Protein AF-B9M2F9-F1 (afdb_monomer)

Organism: Geotalea daltonii 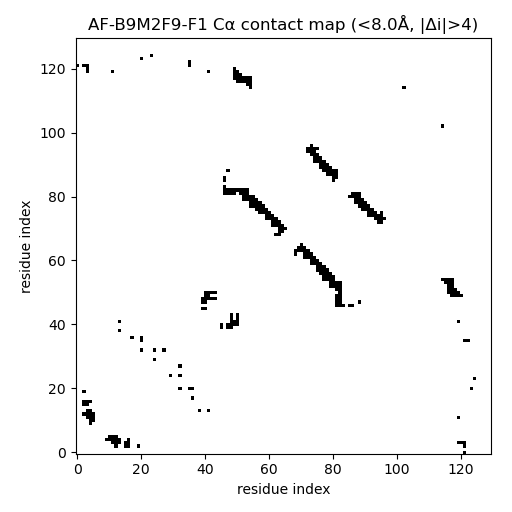(strain DSM 22248 / JCM 15807 / FRC-32) (NCBI:txid316067)

Radius of gyration: 16.83 Å; Cα contacts (8 Å, |Δi|>4): 177; chains: 1; bounding box: 45×36×42 Å

Foldseek 3Di:
DPQQADPVDRDGDLPSQLVQLVVCVVVDDVVVSVVSNDCLCCDPPRQNHQAQWAWPDKDWDWFADDPVSPDIWIKIWTWTQTNVSPDIDIDIDTRDPDDDDDDDPDDDPCPPPDPGGDHDDHDDDDPPPD

Mean predicted aligned error: 5.63 Å

Structure (mmCIF, N/CA/C/O backbone):
data_AF-B9M2F9-F1
#
_entry.id   AF-B9M2F9-F1
#
loop_
_atom_site.group_PDB
_atom_site.id
_atom_site.type_symbol
_atom_site.label_atom_id
_atom_site.label_alt_id
_atom_site.label_comp_id
_atom_site.label_asym_id
_atom_site.label_entity_id
_atom_site.label_seq_id
_atom_site.pdbx_PDB_ins_code
_atom_site.Cartn_x
_atom_site.Cartn_y
_atom_site.Cartn_z
_atom_site.occupancy
_atom_site.B_iso_or_equiv
_atom_site.auth_seq_id
_atom_site.auth_comp_id
_atom_site.auth_asym_id
_atom_site.auth_atom_id
_atom_site.pdbx_PDB_model_num
ATOM 1 N N . MET A 1 1 ? 9.356 -5.071 5.013 1.00 83.19 1 MET A N 1
ATOM 2 C CA . MET A 1 1 ? 8.629 -5.863 4.009 1.00 83.19 1 MET A CA 1
ATOM 3 C C . MET A 1 1 ? 9.069 -7.299 4.188 1.00 83.19 1 MET A C 1
ATOM 5 O O . MET A 1 1 ? 10.257 -7.500 4.410 1.00 83.19 1 MET A O 1
ATOM 9 N N . GLU A 1 2 ? 8.139 -8.247 4.194 1.00 89.38 2 GLU A N 1
ATOM 10 C CA . GLU A 1 2 ? 8.420 -9.649 4.562 1.00 89.38 2 GLU A CA 1
ATOM 11 C C . GLU A 1 2 ? 8.122 -10.647 3.436 1.00 89.38 2 GLU A C 1
ATOM 13 O O . GLU A 1 2 ? 8.779 -11.678 3.350 1.00 89.38 2 GLU A O 1
ATOM 18 N N . HIS A 1 3 ? 7.151 -10.345 2.576 1.00 93.44 3 HIS A N 1
ATOM 19 C CA . HIS A 1 3 ? 6.618 -11.254 1.562 1.00 93.44 3 HIS A CA 1
ATOM 20 C C . HIS A 1 3 ? 6.694 -10.691 0.136 1.00 93.44 3 HIS A C 1
ATOM 22 O O . HIS A 1 3 ? 6.697 -11.474 -0.807 1.00 93.44 3 HIS A O 1
ATOM 28 N N . ILE A 1 4 ? 6.740 -9.363 -0.039 1.00 92.94 4 ILE A N 1
ATOM 29 C CA . ILE A 1 4 ? 6.823 -8.718 -1.367 1.00 92.94 4 ILE A CA 1
ATOM 30 C C . ILE A 1 4 ? 8.249 -8.547 -1.897 1.00 92.94 4 ILE A C 1
ATOM 32 O O . ILE A 1 4 ? 8.426 -8.257 -3.076 1.00 92.94 4 ILE A O 1
ATOM 36 N N . LEU A 1 5 ? 9.266 -8.698 -1.050 1.00 91.94 5 LEU A N 1
ATOM 37 C CA . LEU A 1 5 ? 10.670 -8.616 -1.456 1.00 91.94 5 LEU A CA 1
ATOM 38 C C . LEU A 1 5 ? 11.301 -10.001 -1.411 1.00 91.94 5 LEU A C 1
ATOM 40 O O . LEU A 1 5 ? 10.958 -10.813 -0.549 1.00 91.94 5 LEU A O 1
ATOM 44 N N . LYS A 1 6 ? 12.263 -10.255 -2.298 1.00 87.56 6 LYS A N 1
ATOM 45 C CA . LYS A 1 6 ? 13.088 -11.459 -2.194 1.00 87.56 6 LYS A CA 1
ATOM 46 C C . LYS A 1 6 ? 13.950 -11.405 -0.935 1.00 87.56 6 LYS A C 1
ATOM 48 O O . LYS A 1 6 ? 14.408 -10.355 -0.504 1.00 87.56 6 LYS A O 1
ATOM 53 N N . SER A 1 7 ? 14.226 -12.564 -0.347 1.00 79.31 7 SER A N 1
ATOM 54 C CA . SER A 1 7 ? 15.063 -12.649 0.856 1.00 79.31 7 SER A CA 1
ATOM 55 C C . SER A 1 7 ? 16.544 -12.340 0.599 1.00 79.31 7 SER A C 1
ATOM 57 O O . SER A 1 7 ? 17.281 -12.052 1.537 1.00 79.31 7 SER A O 1
ATOM 59 N N . ASP A 1 8 ? 16.994 -12.463 -0.651 1.00 81.94 8 ASP A N 1
ATOM 60 C CA . ASP A 1 8 ? 18.394 -12.347 -1.075 1.00 81.94 8 ASP A CA 1
ATOM 61 C C . ASP A 1 8 ? 18.697 -11.068 -1.874 1.00 81.94 8 ASP A C 1
ATOM 63 O O . ASP A 1 8 ? 19.847 -10.812 -2.232 1.00 81.94 8 ASP A O 1
ATOM 67 N N . SER A 1 9 ? 17.673 -10.266 -2.166 1.00 79.75 9 SER A N 1
ATOM 68 C CA . SER A 1 9 ? 17.779 -9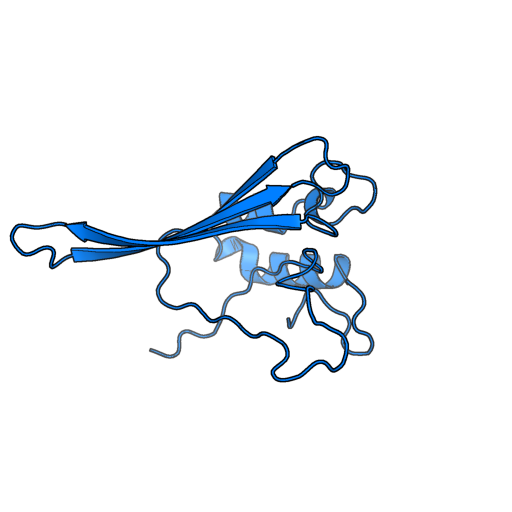.025 -2.925 1.00 79.75 9 SER A CA 1
ATOM 69 C C . SER A 1 9 ? 16.607 -8.112 -2.594 1.00 79.75 9 SER A C 1
ATOM 71 O O . SER A 1 9 ? 15.500 -8.585 -2.380 1.00 79.75 9 SER A O 1
ATOM 73 N N . ASP A 1 10 ? 16.799 -6.799 -2.679 1.00 79.12 10 ASP A N 1
ATOM 74 C CA . ASP A 1 10 ? 15.693 -5.847 -2.505 1.00 79.12 10 ASP A CA 1
ATOM 75 C C . ASP A 1 10 ? 14.683 -5.873 -3.669 1.00 79.12 10 ASP A C 1
ATOM 77 O O . ASP A 1 10 ? 13.799 -5.034 -3.723 1.00 79.12 10 ASP A O 1
ATOM 81 N N . SER A 1 11 ? 14.777 -6.827 -4.605 1.00 86.31 11 SER A N 1
ATOM 82 C CA . SER A 1 11 ? 13.874 -6.911 -5.755 1.00 86.31 11 SER A CA 1
ATOM 83 C C . SER A 1 11 ? 12.471 -7.389 -5.372 1.00 86.31 11 SER A C 1
ATOM 85 O O . SER A 1 11 ? 12.296 -8.236 -4.494 1.00 86.31 11 SER A O 1
ATOM 87 N N . ILE A 1 12 ? 11.465 -6.860 -6.072 1.00 89.88 12 ILE A N 1
ATOM 88 C CA . ILE A 1 12 ? 10.058 -7.220 -5.875 1.00 89.88 12 ILE A CA 1
ATOM 89 C C . ILE A 1 12 ? 9.802 -8.653 -6.358 1.00 89.88 12 ILE A C 1
ATOM 91 O O . ILE A 1 12 ? 10.122 -9.009 -7.494 1.00 89.88 12 ILE A O 1
ATOM 95 N N . ASP A 1 13 ? 9.172 -9.456 -5.502 1.00 92.94 13 ASP A N 1
ATOM 96 C CA . ASP A 1 13 ? 8.681 -10.802 -5.785 1.00 92.94 13 ASP A CA 1
ATOM 97 C C . ASP A 1 13 ? 7.161 -10.863 -5.636 1.00 92.94 13 ASP A C 1
ATOM 99 O O . ASP A 1 13 ? 6.602 -11.254 -4.608 1.00 92.94 13 ASP A O 1
ATOM 103 N N . PHE A 1 14 ? 6.468 -10.466 -6.702 1.00 92.44 14 PHE A N 1
ATOM 104 C CA . PHE A 1 14 ? 5.012 -10.526 -6.720 1.00 92.44 14 PHE A CA 1
ATOM 105 C C . PHE A 1 14 ? 4.483 -11.968 -6.651 1.00 92.44 14 PHE A C 1
ATOM 107 O O . PHE A 1 14 ? 3.389 -12.189 -6.137 1.00 92.44 14 PHE A O 1
ATOM 114 N N . HIS A 1 15 ? 5.248 -12.959 -7.122 1.00 93.31 15 HIS A N 1
ATOM 115 C CA . HIS A 1 15 ? 4.816 -14.353 -7.078 1.00 93.31 15 HIS A CA 1
ATOM 116 C C . HIS A 1 15 ? 4.791 -14.876 -5.639 1.00 93.31 15 HIS A C 1
ATOM 118 O O . HIS A 1 15 ? 3.744 -15.344 -5.188 1.00 93.31 15 HIS A O 1
ATOM 124 N N . GLY A 1 16 ? 5.889 -14.706 -4.895 1.00 94.44 16 GLY A N 1
ATOM 125 C CA . GLY A 1 16 ? 5.953 -15.062 -3.475 1.00 94.44 16 GLY A CA 1
ATOM 126 C C . GLY A 1 16 ? 4.912 -14.312 -2.636 1.00 94.44 16 GLY A C 1
ATOM 127 O O . GLY A 1 16 ? 4.233 -14.900 -1.790 1.00 94.44 16 GLY A O 1
ATOM 128 N N . TYR A 1 17 ? 4.686 -13.029 -2.933 1.00 96.12 17 TYR A N 1
ATOM 129 C CA . TYR A 1 17 ? 3.619 -12.265 -2.292 1.00 96.12 17 TYR A CA 1
ATOM 130 C C . TYR A 1 17 ? 2.224 -12.824 -2.590 1.00 96.12 17 TYR A C 1
ATOM 132 O O . TYR A 1 17 ? 1.392 -12.929 -1.689 1.00 96.12 17 TYR A O 1
ATOM 140 N N . GLN A 1 18 ? 1.953 -13.226 -3.832 1.00 96.19 18 GLN A N 1
ATOM 141 C CA . GLN A 1 18 ? 0.675 -13.823 -4.210 1.00 96.19 18 GLN A CA 1
ATOM 142 C C . GLN A 1 18 ? 0.437 -15.163 -3.497 1.00 96.19 18 GLN A C 1
ATOM 144 O O . GLN A 1 18 ? -0.680 -15.417 -3.036 1.00 96.19 18 GLN A O 1
ATOM 149 N N . GLU A 1 19 ? 1.470 -15.998 -3.361 1.00 96.56 19 GLU A N 1
ATOM 150 C CA . GLU A 1 19 ? 1.406 -17.229 -2.566 1.00 96.56 19 GLU A CA 1
ATOM 151 C C . GLU A 1 19 ? 1.066 -16.926 -1.104 1.00 96.56 19 GLU A C 1
ATOM 153 O O . GLU A 1 19 ? 0.148 -17.527 -0.543 1.00 96.56 19 GLU A O 1
ATOM 158 N N . TYR A 1 20 ? 1.722 -15.928 -0.508 1.00 96.75 20 TYR A N 1
ATOM 159 C CA . TYR A 1 20 ? 1.398 -15.463 0.838 1.00 96.75 20 TYR A CA 1
ATOM 160 C C . TYR A 1 20 ? -0.058 -14.988 0.957 1.00 96.75 20 TYR A C 1
ATOM 162 O O . TYR A 1 20 ? -0.770 -15.412 1.873 1.00 96.75 20 TYR A O 1
ATOM 170 N N . LEU A 1 21 ? -0.540 -14.165 0.021 1.00 97.56 21 LEU A N 1
ATOM 171 C CA . LEU A 1 21 ? -1.918 -13.670 0.028 1.00 97.56 21 LEU A CA 1
ATOM 172 C C . LEU A 1 21 ? -2.943 -14.811 0.016 1.00 97.56 21 LEU A C 1
ATOM 174 O O . LEU A 1 21 ? -3.981 -14.698 0.670 1.00 97.56 21 LEU A O 1
ATOM 178 N N . LEU A 1 22 ? -2.664 -15.924 -0.673 1.00 97.38 22 LEU A N 1
ATOM 179 C CA . LEU A 1 22 ? -3.528 -17.109 -0.648 1.00 97.38 22 LEU A CA 1
ATOM 180 C C . LEU A 1 22 ? -3.633 -17.723 0.755 1.00 97.38 22 LEU A C 1
ATOM 182 O O . LEU A 1 22 ? -4.720 -18.151 1.138 1.00 97.38 22 LEU A O 1
ATOM 186 N N . THR A 1 23 ? -2.559 -17.701 1.549 1.00 97.00 23 THR A N 1
ATOM 187 C CA . THR A 1 23 ? -2.567 -18.222 2.932 1.00 97.00 23 THR A CA 1
ATOM 188 C C . THR A 1 23 ? -3.408 -17.384 3.900 1.00 97.00 23 THR A C 1
ATOM 190 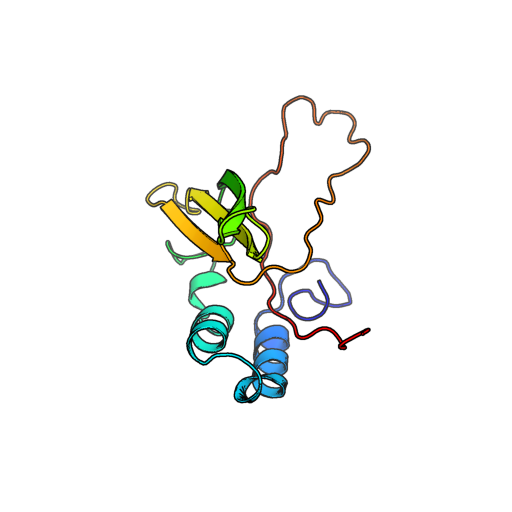O O . THR A 1 23 ? -3.830 -17.871 4.953 1.00 97.00 23 THR A O 1
ATOM 193 N N . ILE A 1 24 ? -3.657 -16.112 3.569 1.00 96.88 24 ILE A N 1
ATOM 194 C CA . ILE A 1 24 ? -4.402 -15.176 4.422 1.00 96.88 24 ILE A CA 1
ATOM 195 C C . ILE A 1 24 ? -5.746 -14.740 3.832 1.00 96.88 24 ILE A C 1
ATOM 197 O O . ILE A 1 24 ? -6.470 -13.988 4.483 1.00 96.88 24 ILE A O 1
ATOM 201 N N . LYS A 1 25 ? -6.102 -15.225 2.637 1.00 96.94 25 LYS A N 1
ATOM 202 C CA . LYS A 1 25 ? -7.271 -14.800 1.855 1.00 96.94 25 LYS A CA 1
ATOM 203 C C . LYS A 1 25 ? -8.560 -14.742 2.670 1.00 96.94 25 LYS A C 1
ATOM 205 O O . LYS A 1 25 ? -9.224 -13.711 2.675 1.00 96.94 25 LYS A O 1
ATOM 210 N N . ASP A 1 26 ? -8.880 -15.813 3.393 1.00 97.06 26 ASP A N 1
ATOM 211 C CA . ASP A 1 26 ? -10.149 -15.936 4.127 1.00 97.06 26 ASP A CA 1
ATOM 212 C C . ASP A 1 26 ? -10.212 -15.061 5.390 1.00 97.06 26 ASP A C 1
ATOM 214 O O . ASP A 1 26 ? -11.270 -14.906 5.997 1.00 97.06 26 ASP A O 1
ATOM 218 N N . ARG A 1 27 ? -9.079 -14.475 5.795 1.00 96.25 27 ARG A N 1
ATOM 219 C CA . ARG A 1 27 ? -8.976 -13.553 6.934 1.00 96.25 27 ARG A CA 1
ATOM 220 C C . ARG A 1 27 ? -8.973 -12.086 6.509 1.00 96.25 27 ARG A C 1
ATOM 222 O O . ARG A 1 27 ? -9.103 -11.212 7.363 1.00 96.25 27 ARG A O 1
ATOM 229 N N . LEU A 1 28 ? -8.819 -11.803 5.216 1.00 95.56 28 LEU A N 1
ATOM 230 C CA . LEU A 1 28 ? -8.859 -10.447 4.687 1.00 95.56 28 LEU A CA 1
ATOM 231 C C . LEU A 1 28 ? -10.287 -10.061 4.282 1.00 95.56 28 LEU A C 1
ATOM 233 O O . LEU A 1 28 ? -11.022 -10.882 3.728 1.00 95.56 28 LEU A O 1
ATOM 237 N N . PRO A 1 29 ? -10.685 -8.787 4.454 1.00 95.69 29 PRO A N 1
ATOM 238 C CA . PRO A 1 29 ? -11.863 -8.276 3.772 1.00 95.69 29 PRO A CA 1
ATOM 239 C C . PRO A 1 29 ? -11.732 -8.486 2.257 1.00 95.69 29 PRO A C 1
ATOM 241 O O . PRO A 1 29 ? -10.677 -8.222 1.678 1.00 95.69 29 PRO A O 1
ATOM 244 N N . ALA A 1 30 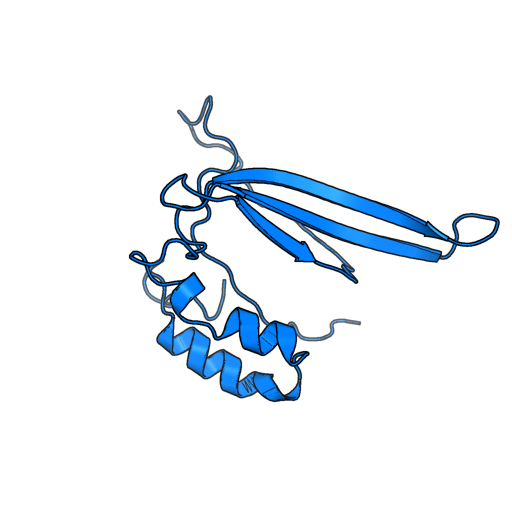? -12.813 -8.907 1.595 1.00 96.44 30 ALA A N 1
ATOM 245 C CA . ALA A 1 30 ? -12.777 -9.284 0.177 1.00 96.44 30 ALA A CA 1
ATOM 246 C C . ALA A 1 30 ? -12.195 -8.188 -0.737 1.00 96.44 30 ALA A C 1
ATOM 248 O O . ALA A 1 30 ? -11.426 -8.483 -1.648 1.00 96.44 30 ALA A O 1
ATOM 249 N N . HIS A 1 31 ? -12.514 -6.918 -0.465 1.00 95.88 31 HIS A N 1
ATOM 250 C CA . HIS A 1 31 ? -11.983 -5.784 -1.227 1.00 95.88 31 HIS A CA 1
ATOM 251 C C . HIS A 1 31 ? -10.480 -5.555 -0.994 1.00 95.88 31 HIS A C 1
ATOM 253 O O . HIS A 1 31 ? -9.784 -5.144 -1.917 1.00 95.88 31 HIS A O 1
ATOM 259 N N . VAL A 1 32 ? -9.966 -5.857 0.205 1.00 96.56 32 VAL A N 1
ATOM 260 C CA . VAL A 1 32 ? -8.534 -5.763 0.532 1.00 96.56 32 VAL A CA 1
ATOM 261 C C . VAL A 1 32 ? -7.763 -6.857 -0.194 1.00 96.56 32 VAL A C 1
ATOM 263 O O . VAL A 1 32 ? -6.743 -6.564 -0.807 1.00 96.56 32 VAL A O 1
ATOM 266 N N . TYR A 1 33 ? -8.267 -8.097 -0.196 1.00 97.50 33 TYR A N 1
ATOM 267 C CA . TYR A 1 33 ? -7.655 -9.182 -0.970 1.00 97.50 33 TYR A CA 1
ATOM 268 C C . TYR A 1 33 ? -7.683 -8.885 -2.474 1.00 97.50 33 TYR A C 1
ATOM 270 O O . TYR A 1 33 ? -6.662 -9.033 -3.141 1.00 97.50 33 TYR A O 1
ATOM 278 N N . ALA A 1 34 ? -8.820 -8.424 -3.009 1.00 97.31 34 ALA A N 1
ATOM 279 C CA . ALA A 1 34 ? -8.942 -8.059 -4.420 1.00 97.31 34 ALA A CA 1
ATOM 280 C C . ALA A 1 34 ? -7.954 -6.953 -4.815 1.00 97.31 34 ALA A C 1
ATOM 282 O O . ALA A 1 34 ? -7.365 -7.023 -5.884 1.00 97.31 34 ALA A O 1
ATOM 283 N N . PHE A 1 35 ? -7.738 -5.964 -3.943 1.00 96.62 35 PHE A N 1
ATOM 284 C CA . PHE A 1 35 ? -6.715 -4.946 -4.154 1.00 96.62 35 PHE A CA 1
ATOM 285 C C . PHE A 1 35 ? -5.299 -5.535 -4.084 1.00 96.62 35 PHE A C 1
ATOM 287 O O . PHE A 1 35 ? -4.520 -5.361 -5.010 1.00 96.62 35 PHE A O 1
ATOM 294 N N . ALA A 1 36 ? -4.969 -6.265 -3.017 1.00 96.69 36 ALA A N 1
ATOM 295 C CA . ALA A 1 36 ? -3.628 -6.799 -2.784 1.00 96.69 36 ALA A CA 1
ATOM 296 C C . ALA A 1 36 ? -3.161 -7.777 -3.875 1.00 96.69 36 ALA A C 1
ATOM 298 O O . ALA A 1 36 ? -1.973 -7.834 -4.174 1.00 96.69 36 ALA A O 1
ATOM 299 N N . SER A 1 37 ? -4.091 -8.554 -4.438 1.00 96.25 37 SER A N 1
ATOM 300 C CA . SER A 1 37 ? -3.814 -9.623 -5.408 1.00 96.25 37 SER A CA 1
ATOM 301 C C . SER A 1 37 ? -3.884 -9.183 -6.875 1.00 96.25 37 SER A C 1
ATOM 303 O O . SER A 1 37 ? -3.633 -9.998 -7.763 1.00 96.25 37 SER A O 1
ATOM 305 N N . ASP A 1 38 ? -4.219 -7.922 -7.157 1.00 96.69 38 ASP A N 1
ATOM 306 C CA . ASP A 1 38 ? -4.320 -7.426 -8.528 1.00 96.69 38 ASP A CA 1
ATOM 307 C C . ASP A 1 38 ? -2.932 -7.092 -9.096 1.00 96.69 38 ASP A C 1
ATOM 309 O O . ASP A 1 38 ? -2.312 -6.083 -8.748 1.00 96.69 38 ASP A O 1
ATOM 313 N N . ALA A 1 39 ? -2.454 -7.941 -10.009 1.00 94.56 39 ALA A N 1
ATOM 314 C CA . ALA A 1 39 ? -1.129 -7.831 -10.619 1.00 94.56 39 ALA A CA 1
ATOM 315 C C . ALA A 1 39 ? -0.877 -6.477 -11.299 1.00 94.56 39 ALA A C 1
ATOM 317 O O . ALA A 1 39 ? 0.265 -6.023 -11.364 1.00 94.56 39 ALA A O 1
ATOM 318 N N . LYS A 1 40 ? -1.925 -5.783 -11.762 1.00 95.44 40 LYS A N 1
ATOM 319 C CA . LYS A 1 40 ? -1.769 -4.484 -12.432 1.00 95.44 40 LYS A CA 1
ATOM 320 C C . LYS A 1 40 ? -1.203 -3.395 -11.513 1.00 95.44 40 LYS A C 1
ATOM 322 O O . LYS A 1 40 ? -0.722 -2.388 -12.024 1.00 95.44 40 LYS A O 1
ATOM 327 N N . TYR A 1 41 ? -1.298 -3.558 -10.190 1.00 94.69 41 TYR A N 1
ATOM 328 C CA . TYR A 1 41 ? -0.733 -2.618 -9.218 1.00 94.69 41 TYR A CA 1
ATOM 329 C C . TYR A 1 41 ? 0.777 -2.806 -9.008 1.00 94.69 41 TYR A C 1
ATOM 331 O O . TYR A 1 41 ? 1.401 -1.964 -8.367 1.00 94.69 41 TYR A O 1
ATOM 339 N N . PHE A 1 42 ? 1.358 -3.868 -9.577 1.00 91.88 42 PHE A N 1
ATOM 340 C CA . PHE A 1 42 ? 2.782 -4.211 -9.494 1.00 91.88 42 PHE A CA 1
ATOM 341 C C . PHE A 1 42 ? 3.458 -4.298 -10.877 1.00 91.88 42 PHE A C 1
ATOM 343 O O . PHE A 1 42 ? 4.677 -4.413 -10.966 1.00 91.88 42 PHE A O 1
ATOM 350 N N . ASP A 1 43 ? 2.683 -4.248 -11.963 1.00 92.69 43 ASP A N 1
ATOM 351 C CA . ASP A 1 43 ? 3.173 -4.294 -13.342 1.00 92.69 43 ASP A CA 1
ATOM 352 C C . ASP A 1 43 ? 3.772 -2.945 -13.778 1.00 92.69 43 ASP A C 1
ATOM 354 O O . ASP A 1 43 ? 3.072 -1.940 -13.849 1.00 92.69 43 ASP A O 1
ATOM 358 N N . LEU A 1 44 ? 5.056 -2.920 -14.145 1.00 91.56 44 LEU A N 1
ATOM 359 C CA . LEU A 1 44 ? 5.765 -1.710 -14.587 1.00 91.56 44 LEU A CA 1
ATOM 360 C C . LEU A 1 44 ? 5.211 -1.093 -15.885 1.00 91.56 44 LEU A C 1
ATOM 362 O O . LEU A 1 44 ? 5.537 0.046 -16.208 1.00 91.56 44 LEU A O 1
ATOM 366 N N . GLN A 1 45 ? 4.403 -1.827 -16.652 1.00 94.50 45 GLN A N 1
ATOM 367 C CA . GLN A 1 45 ? 3.762 -1.324 -17.875 1.00 94.50 45 GLN A CA 1
ATOM 368 C C . GLN A 1 45 ? 2.320 -0.853 -17.646 1.00 94.50 45 GLN A C 1
ATOM 370 O O . GLN A 1 45 ? 1.680 -0.327 -18.558 1.00 94.50 45 GLN A O 1
ATOM 375 N N . SER A 1 46 ? 1.793 -1.026 -16.434 1.00 95.12 46 SER A N 1
ATOM 376 C CA . SER A 1 46 ? 0.430 -0.647 -16.084 1.00 95.12 46 SER A CA 1
ATOM 377 C C . SER A 1 46 ? 0.372 0.814 -15.627 1.00 95.12 46 SER A C 1
ATOM 379 O O . SER A 1 46 ? 1.009 1.174 -14.636 1.00 95.12 46 SER A O 1
ATOM 381 N N . PRO A 1 47 ? -0.486 1.660 -16.230 1.00 94.44 47 PRO A N 1
ATOM 382 C CA . PRO A 1 47 ? -0.732 3.015 -15.732 1.00 94.44 47 PRO A CA 1
ATOM 383 C C . PRO A 1 47 ? -1.318 3.063 -14.319 1.00 94.44 47 PRO A C 1
ATOM 385 O O . PRO A 1 47 ? -1.319 4.105 -13.674 1.00 94.44 47 PRO A O 1
ATOM 388 N N . THR A 1 48 ? -1.865 1.940 -13.850 1.00 95.25 48 THR A N 1
ATOM 389 C CA . THR A 1 48 ? -2.411 1.801 -12.497 1.00 95.25 48 THR A CA 1
ATOM 390 C C . THR A 1 48 ? -1.405 1.256 -11.491 1.00 95.25 48 THR A C 1
ATOM 392 O O . THR A 1 48 ? -1.774 1.104 -10.332 1.00 95.25 48 THR A O 1
ATOM 395 N N . SER A 1 49 ? -0.167 0.970 -11.905 1.00 95.81 49 SER A N 1
ATOM 396 C CA . SER A 1 49 ? 0.875 0.489 -11.001 1.00 95.81 49 SER A CA 1
ATOM 397 C C . SER A 1 49 ? 1.147 1.471 -9.868 1.00 95.81 49 SER A C 1
ATOM 399 O O . SER A 1 49 ? 1.038 2.687 -10.035 1.00 95.81 49 SER A O 1
ATOM 401 N N . LEU A 1 50 ? 1.471 0.920 -8.702 1.00 95.81 50 LEU A N 1
ATOM 402 C CA . LEU A 1 50 ? 1.914 1.683 -7.543 1.00 95.81 50 LEU A CA 1
ATOM 403 C C . LEU A 1 50 ? 3.426 1.919 -7.567 1.00 95.81 50 LEU A C 1
ATOM 405 O O . LEU A 1 50 ? 3.882 2.889 -6.970 1.00 95.81 50 LEU A O 1
ATOM 409 N N . HIS A 1 51 ? 4.183 1.057 -8.251 1.00 93.31 51 HIS A N 1
ATOM 410 C CA . HIS A 1 51 ? 5.619 1.239 -8.441 1.00 93.31 51 HIS A CA 1
ATOM 411 C C . HIS A 1 51 ? 5.889 2.555 -9.179 1.00 93.31 51 HIS A C 1
ATOM 413 O O . HIS A 1 51 ? 5.147 2.902 -10.097 1.00 93.31 51 HIS A O 1
ATOM 419 N N . ASP A 1 52 ? 6.929 3.280 -8.771 1.00 92.94 52 ASP A N 1
ATOM 420 C CA . ASP A 1 52 ? 7.323 4.604 -9.279 1.00 92.94 52 ASP A CA 1
ATOM 421 C C . ASP A 1 52 ? 6.257 5.708 -9.125 1.00 92.94 52 ASP A C 1
ATOM 423 O O . ASP A 1 52 ? 6.424 6.814 -9.641 1.00 92.94 52 ASP A O 1
ATOM 427 N N . ALA A 1 53 ? 5.155 5.467 -8.405 1.00 95.69 53 ALA A N 1
ATOM 428 C CA . ALA A 1 53 ? 4.157 6.503 -8.158 1.00 95.69 53 ALA A CA 1
ATOM 429 C C . ALA A 1 53 ? 4.690 7.539 -7.154 1.00 95.69 53 ALA A C 1
ATOM 431 O O . ALA A 1 53 ? 5.249 7.192 -6.113 1.00 95.69 53 ALA A O 1
ATOM 432 N N . TRP A 1 54 ? 4.506 8.829 -7.429 1.00 94.31 54 TRP A N 1
ATOM 433 C CA . TRP A 1 54 ? 5.061 9.901 -6.599 1.00 94.31 54 TRP A CA 1
ATOM 434 C C . TRP A 1 54 ? 4.078 10.337 -5.527 1.00 94.31 54 TRP A C 1
ATOM 436 O O . TRP A 1 54 ? 2.948 10.712 -5.834 1.00 94.31 54 TRP A O 1
ATOM 446 N N . LEU A 1 55 ? 4.515 10.366 -4.270 1.00 93.00 55 LEU A N 1
ATOM 447 C CA . LEU A 1 55 ? 3.695 10.892 -3.184 1.00 93.00 55 LEU A CA 1
ATOM 448 C C . LEU A 1 55 ? 3.477 12.402 -3.337 1.00 93.00 55 LEU A C 1
ATOM 450 O O . LEU A 1 55 ? 4.398 13.192 -3.151 1.00 93.00 55 LEU A O 1
ATOM 454 N N . GLU A 1 56 ? 2.236 12.802 -3.624 1.00 94.00 56 GLU A N 1
ATOM 455 C CA . GLU A 1 56 ? 1.815 14.207 -3.630 1.00 94.00 56 GLU A CA 1
ATOM 456 C C . GLU A 1 56 ? 1.321 14.635 -2.242 1.00 94.00 56 GLU A C 1
ATOM 458 O O . GLU A 1 56 ? 1.691 15.703 -1.754 1.00 94.00 56 GLU A O 1
ATOM 463 N N . THR A 1 57 ? 0.487 13.814 -1.588 1.00 95.50 57 THR A N 1
ATOM 464 C CA . THR A 1 57 ? -0.030 14.110 -0.243 1.00 95.50 57 THR A CA 1
ATOM 465 C C . THR A 1 57 ? -0.141 12.863 0.628 1.00 95.50 57 THR A C 1
ATOM 467 O O . THR A 1 57 ? -0.528 11.790 0.170 1.00 95.50 57 THR A O 1
ATOM 470 N N . CYS A 1 58 ? 0.152 13.029 1.919 1.00 94.62 58 CYS A N 1
ATOM 471 C CA . CYS A 1 58 ? -0.163 12.073 2.974 1.00 94.62 58 CYS A CA 1
ATOM 472 C C . CYS A 1 58 ? -0.890 12.823 4.090 1.00 94.62 58 CYS A C 1
ATOM 474 O O . CYS A 1 58 ? -0.360 13.781 4.650 1.00 94.62 58 CYS A O 1
ATOM 476 N N . THR A 1 59 ? -2.125 12.425 4.382 1.00 97.38 59 THR A N 1
ATOM 477 C CA . THR A 1 59 ? -2.960 13.044 5.413 1.00 97.38 59 THR A CA 1
ATOM 478 C C . THR A 1 59 ? -3.318 12.013 6.463 1.00 97.38 59 THR A C 1
ATOM 480 O O . THR A 1 59 ? -3.963 11.014 6.158 1.00 97.38 59 THR A O 1
ATOM 483 N N . ILE A 1 60 ? -2.942 12.289 7.708 1.00 97.38 60 ILE A N 1
ATOM 484 C CA . ILE A 1 60 ? -3.376 11.523 8.874 1.00 97.38 60 ILE A CA 1
ATOM 485 C C . ILE A 1 60 ? -4.477 12.317 9.560 1.00 97.38 60 ILE A C 1
ATOM 487 O O . ILE A 1 60 ? -4.281 13.477 9.927 1.00 97.38 60 ILE A O 1
ATOM 491 N N . LYS A 1 61 ? -5.643 11.698 9.717 1.00 96.62 61 LYS A N 1
ATOM 492 C CA . LYS A 1 61 ? -6.827 12.352 10.263 1.00 96.62 61 LYS A CA 1
ATOM 493 C C . LYS A 1 61 ? -7.346 11.579 11.458 1.00 96.62 61 LYS A C 1
ATOM 495 O O . LYS A 1 61 ? -7.834 10.462 11.316 1.00 96.62 61 LYS A O 1
ATOM 500 N N . GLU A 1 62 ? -7.31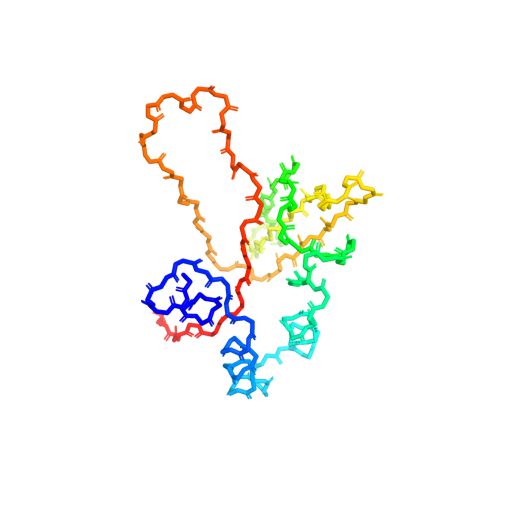1 12.216 12.622 1.00 96.25 62 GLU A N 1
ATOM 501 C CA . GLU A 1 62 ? -7.961 11.703 13.821 1.00 96.25 62 GLU A CA 1
ATOM 502 C C . GLU A 1 62 ? -9.277 12.453 14.061 1.00 96.25 62 GLU A C 1
ATOM 504 O O . GLU A 1 62 ? -9.294 13.646 14.371 1.00 96.25 62 GLU A O 1
ATOM 509 N N . SER A 1 63 ? -10.397 11.755 13.890 1.00 94.12 63 SER A N 1
ATOM 510 C CA . SER A 1 63 ? -11.740 12.313 14.062 1.00 94.12 63 SER A CA 1
ATOM 511 C C . SER A 1 63 ? -12.355 11.822 15.366 1.00 94.12 63 SER A C 1
ATOM 513 O O . SER A 1 63 ? -12.304 10.630 15.663 1.00 94.12 63 SER A O 1
ATOM 515 N N . GLY A 1 64 ? -12.966 12.731 16.126 1.00 93.50 64 GLY A N 1
ATOM 516 C CA . GLY A 1 64 ? -13.748 12.406 17.318 1.00 93.50 64 GLY A CA 1
ATOM 517 C C . GLY A 1 64 ? -15.252 12.446 17.048 1.00 93.50 64 GLY A C 1
ATOM 518 O O . GLY A 1 64 ? -15.722 13.261 16.255 1.00 93.50 64 GLY A O 1
ATOM 519 N N . LYS A 1 65 ? -16.006 11.574 17.717 1.00 91.50 65 LYS A N 1
ATOM 520 C CA . LYS A 1 65 ? -17.476 11.587 17.785 1.00 91.50 65 LYS A CA 1
ATOM 521 C C . LYS A 1 65 ? -17.932 11.537 19.248 1.00 91.50 65 LYS A C 1
ATOM 523 O O . LYS A 1 65 ? -17.168 11.123 20.118 1.00 91.50 65 LYS A O 1
ATOM 528 N N . GLY A 1 66 ? -19.184 11.921 19.496 1.00 92.50 66 GLY A N 1
ATOM 529 C CA . GLY A 1 66 ? -19.771 11.996 20.839 1.00 92.50 66 GLY A CA 1
ATOM 530 C C . GLY A 1 66 ? -19.689 13.396 21.448 1.00 92.50 66 GLY A C 1
ATOM 531 O O . GLY A 1 66 ? -19.025 14.283 20.911 1.00 92.50 66 GLY A O 1
ATOM 532 N N . ASN A 1 67 ? -20.386 13.612 22.564 1.00 87.88 67 ASN A N 1
ATOM 533 C CA . ASN A 1 67 ? -20.521 14.942 23.176 1.00 87.88 67 ASN A CA 1
ATOM 534 C C . ASN A 1 67 ? -19.182 15.514 23.664 1.00 87.88 67 ASN A C 1
ATOM 536 O O . ASN A 1 67 ? -19.053 16.725 23.835 1.00 87.88 67 ASN A O 1
ATOM 540 N N . ARG A 1 68 ? -18.190 14.653 23.909 1.00 93.00 68 ARG A N 1
ATOM 541 C CA . ARG A 1 68 ? -16.846 15.024 24.363 1.00 93.00 68 ARG A CA 1
ATOM 542 C C . ARG A 1 68 ? -15.770 14.634 23.349 1.00 93.00 68 ARG A C 1
ATOM 544 O O . ARG A 1 68 ? -14.593 14.693 23.692 1.00 93.00 68 ARG A O 1
ATOM 551 N N . ASN A 1 69 ? -16.148 14.261 22.122 1.00 89.00 69 ASN A N 1
ATOM 552 C CA . ASN A 1 69 ? -15.245 13.689 21.118 1.00 89.00 69 ASN A CA 1
ATOM 553 C C . ASN A 1 69 ? -14.518 12.420 21.603 1.00 89.00 69 ASN A C 1
ATOM 555 O O . ASN A 1 69 ? -13.381 12.165 21.205 1.00 89.00 69 ASN A O 1
ATOM 559 N N . GLU A 1 70 ? -15.167 11.644 22.473 1.00 92.12 70 GLU A N 1
ATOM 560 C CA . GLU A 1 70 ? -14.60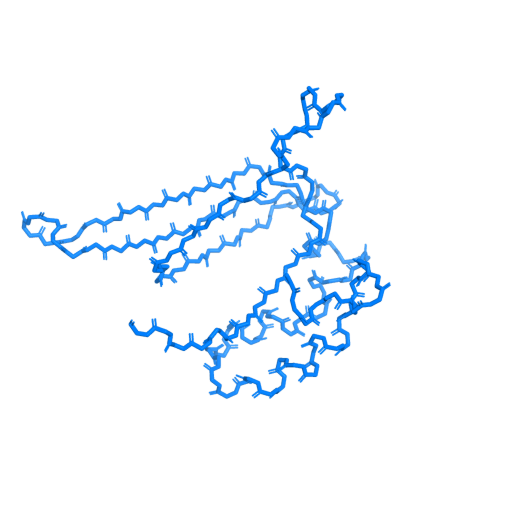6 10.472 23.144 1.00 92.12 70 GLU A CA 1
ATOM 561 C C . GLU A 1 70 ? -14.383 9.272 22.214 1.00 92.12 70 GLU A C 1
ATOM 563 O O . GLU A 1 70 ? -13.459 8.491 22.427 1.00 92.12 70 GLU A O 1
ATOM 568 N N . ALA A 1 71 ? -15.187 9.130 21.159 1.00 92.12 71 ALA A N 1
ATOM 569 C CA . ALA A 1 71 ? -15.019 8.067 20.178 1.00 92.12 71 ALA A CA 1
ATOM 570 C C . ALA A 1 71 ? -14.049 8.529 19.083 1.00 92.12 71 ALA A C 1
ATOM 572 O O . ALA A 1 71 ? -14.449 9.229 18.149 1.00 92.12 71 ALA A O 1
ATOM 573 N N . ARG A 1 72 ? -12.771 8.165 19.219 1.00 93.81 72 ARG A N 1
ATOM 574 C CA . ARG A 1 72 ? -11.703 8.516 18.273 1.00 93.81 72 ARG A CA 1
ATOM 575 C C . ARG A 1 72 ? -11.600 7.482 17.155 1.00 93.81 72 ARG A C 1
ATOM 577 O O . ARG A 1 72 ? -11.733 6.285 17.381 1.00 93.81 72 ARG A O 1
ATOM 584 N N . THR A 1 73 ? -11.360 7.961 15.944 1.00 95.75 73 THR A N 1
ATOM 585 C CA . THR A 1 73 ? -11.113 7.146 14.749 1.00 95.75 73 THR A CA 1
ATOM 586 C C . THR A 1 73 ? -9.945 7.748 13.994 1.00 95.75 73 THR A C 1
ATOM 588 O O . THR A 1 73 ? -9.865 8.971 13.875 1.00 95.75 73 THR A O 1
ATOM 591 N N . LEU A 1 74 ? -9.052 6.900 13.498 1.00 96.69 74 LEU A N 1
ATOM 592 C CA . LEU A 1 74 ? -7.871 7.319 12.760 1.00 96.69 74 LEU A CA 1
ATOM 593 C C . LEU A 1 74 ? -7.940 6.781 11.330 1.00 96.69 74 LEU A C 1
ATOM 595 O O . LEU A 1 74 ? -8.248 5.609 11.092 1.00 96.69 74 LEU A O 1
ATOM 599 N N . GLU A 1 75 ? -7.657 7.670 10.388 1.00 97.75 75 GLU A N 1
ATOM 600 C CA . GLU A 1 75 ? -7.624 7.394 8.957 1.00 97.75 75 GLU A CA 1
ATOM 601 C C . GLU A 1 75 ? -6.332 7.945 8.352 1.00 97.75 75 GLU A C 1
ATOM 603 O O . GLU A 1 75 ? -5.818 8.976 8.799 1.00 97.75 75 GLU A O 1
ATOM 608 N N . ILE A 1 76 ? -5.833 7.282 7.309 1.00 98.00 76 ILE A N 1
ATOM 609 C CA . ILE A 1 76 ? -4.694 7.752 6.513 1.00 98.00 76 ILE A CA 1
ATOM 610 C C . ILE A 1 76 ? -5.111 7.807 5.052 1.00 98.00 76 ILE A C 1
ATOM 612 O O . ILE A 1 76 ? -5.619 6.828 4.506 1.00 98.00 76 ILE A O 1
ATOM 616 N N . HIS A 1 77 ? -4.939 8.966 4.427 1.00 98.12 77 HIS A N 1
ATOM 617 C CA . HIS A 1 77 ? -5.280 9.204 3.028 1.00 98.12 77 HIS A CA 1
ATOM 618 C C . HIS A 1 77 ? -4.006 9.575 2.271 1.00 98.12 77 HIS A C 1
ATOM 620 O O . HIS A 1 77 ? -3.301 10.506 2.668 1.00 98.12 77 HIS A O 1
ATOM 626 N N . LEU A 1 78 ? -3.722 8.865 1.182 1.00 96.75 78 LEU A N 1
ATOM 627 C CA . LEU A 1 78 ? -2.600 9.139 0.286 1.00 96.75 78 LEU A CA 1
ATOM 628 C C . LEU A 1 78 ? -3.114 9.611 -1.077 1.00 96.75 78 LEU A C 1
ATOM 630 O O . LEU A 1 78 ? -4.079 9.052 -1.602 1.00 96.75 78 LEU A O 1
ATOM 634 N N . SER A 1 79 ? -2.443 10.600 -1.664 1.00 97.50 79 SER A N 1
ATOM 635 C CA . SER A 1 79 ? -2.543 10.944 -3.086 1.00 97.50 79 SER A C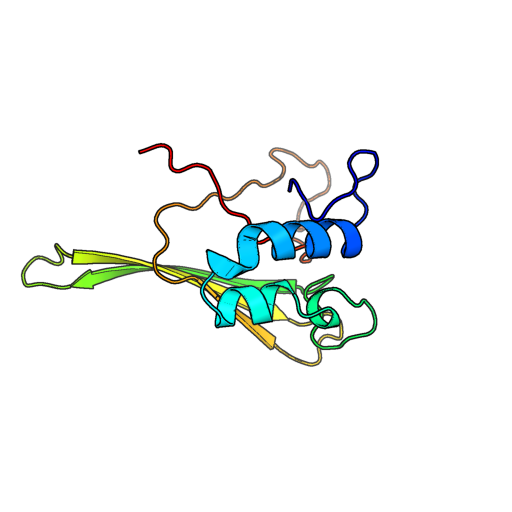A 1
ATOM 636 C C . SER A 1 79 ? -1.190 10.712 -3.733 1.00 97.50 79 SER A C 1
ATOM 638 O O . SER A 1 79 ? -0.197 11.319 -3.327 1.00 97.50 79 SER A O 1
ATOM 640 N N . LEU A 1 80 ? -1.164 9.840 -4.733 1.00 96.69 80 LEU A N 1
ATOM 641 C CA . LEU A 1 80 ? 0.021 9.509 -5.509 1.00 96.69 80 LEU A CA 1
ATOM 642 C C . LEU A 1 80 ? -0.197 9.958 -6.958 1.00 96.69 80 LEU A C 1
ATOM 644 O O . LEU A 1 80 ? -1.242 9.664 -7.536 1.00 96.69 80 LEU A O 1
ATOM 648 N N . LEU A 1 81 ? 0.771 10.627 -7.571 1.00 97.12 81 LEU A N 1
ATOM 649 C CA . LEU A 1 81 ? 0.817 10.796 -9.020 1.00 97.12 81 LEU A CA 1
ATOM 650 C C . LEU A 1 81 ? 1.308 9.474 -9.626 1.00 97.12 81 LEU A C 1
ATOM 652 O O . LEU A 1 81 ? 2.381 9.001 -9.267 1.00 97.12 81 LEU A O 1
ATOM 656 N N . GLY A 1 82 ? 0.509 8.849 -10.493 1.00 96.94 82 GLY A N 1
ATOM 657 C CA . GLY A 1 82 ? 0.827 7.539 -11.071 1.00 96.94 82 GLY A CA 1
ATOM 658 C C . GLY A 1 82 ? 2.129 7.548 -11.886 1.00 96.94 82 GLY A C 1
ATOM 659 O O . GLY A 1 82 ? 2.572 8.620 -12.296 1.00 96.94 82 GLY A O 1
ATOM 660 N N . PRO A 1 83 ? 2.717 6.378 -12.185 1.00 95.62 83 PRO A N 1
ATOM 661 C CA . PRO A 1 83 ? 4.069 6.265 -12.754 1.00 95.62 83 PRO A CA 1
ATOM 662 C C . PRO A 1 83 ? 4.246 6.904 -14.138 1.00 95.62 83 PRO A C 1
ATOM 664 O O . PRO A 1 83 ? 5.341 7.300 -14.518 1.00 95.62 83 PRO A O 1
ATOM 667 N N . PHE A 1 84 ? 3.157 7.050 -14.895 1.00 96.00 84 PHE A N 1
ATOM 668 C CA . PHE A 1 84 ? 3.150 7.730 -16.197 1.00 96.00 84 PHE A CA 1
ATOM 669 C C . PHE A 1 84 ? 2.767 9.213 -16.091 1.00 96.00 84 PHE A C 1
ATOM 671 O O . PHE A 1 84 ? 2.586 9.885 -17.106 1.00 96.00 84 PHE A O 1
ATOM 678 N N . HIS A 1 85 ? 2.597 9.720 -14.868 1.00 95.50 85 HIS A N 1
ATOM 679 C CA . HIS A 1 85 ? 2.134 11.070 -14.545 1.00 95.50 85 HIS A CA 1
ATOM 680 C C . HIS A 1 85 ? 0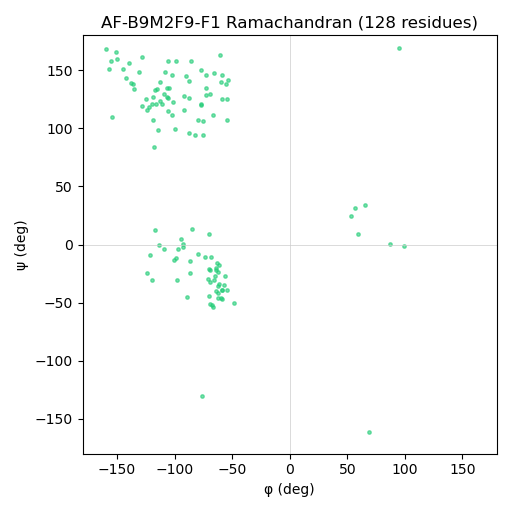.806 11.464 -15.223 1.00 95.50 85 HIS A C 1
ATOM 682 O O . HIS A 1 85 ? 0.512 12.645 -15.405 1.00 95.50 85 HIS A O 1
ATOM 688 N N . ASP A 1 86 ? -0.017 10.475 -15.584 1.00 96.50 86 ASP A N 1
ATOM 689 C CA . ASP A 1 86 ? -1.270 10.640 -16.329 1.00 96.50 86 ASP A CA 1
ATOM 690 C C . ASP A 1 86 ? -2.519 10.594 -15.433 1.00 96.50 86 ASP A C 1
ATOM 692 O O . ASP A 1 86 ? -3.618 10.950 -15.864 1.00 96.50 86 ASP A O 1
ATOM 696 N N . ARG A 1 87 ? -2.370 10.154 -14.178 1.00 96.44 87 ARG A N 1
ATOM 697 C CA . ARG A 1 87 ? -3.470 9.986 -13.222 1.00 96.44 87 ARG A CA 1
ATOM 698 C C . ARG A 1 87 ? -3.019 10.162 -11.783 1.00 96.44 87 ARG A C 1
ATOM 700 O O . ARG A 1 87 ? -1.835 10.083 -11.474 1.00 96.44 87 ARG A O 1
ATOM 707 N N . ARG A 1 88 ? -3.998 10.324 -10.896 1.00 97.75 88 ARG A N 1
ATOM 708 C CA . ARG A 1 88 ? -3.800 10.260 -9.447 1.00 97.75 88 ARG A CA 1
ATOM 709 C C . ARG A 1 88 ? -4.372 8.965 -8.895 1.00 97.75 88 ARG A C 1
ATOM 711 O O . ARG A 1 88 ? -5.477 8.569 -9.262 1.00 97.75 88 ARG A O 1
ATOM 718 N N . ILE A 1 89 ? -3.611 8.318 -8.026 1.00 97.12 89 ILE A N 1
ATOM 719 C CA . ILE A 1 89 ? -4.001 7.127 -7.286 1.00 97.12 89 ILE A CA 1
ATOM 720 C C . ILE A 1 89 ? -4.269 7.561 -5.850 1.00 97.12 89 ILE A C 1
ATOM 722 O O . ILE A 1 89 ? -3.425 8.184 -5.208 1.00 97.12 89 ILE A O 1
ATOM 726 N N . HIS A 1 90 ? -5.455 7.232 -5.349 1.00 97.69 90 HIS A N 1
ATOM 727 C CA . HIS A 1 90 ? -5.863 7.555 -3.988 1.00 97.69 90 HIS A CA 1
ATOM 728 C C . HIS A 1 90 ? -5.962 6.276 -3.163 1.00 97.69 90 HIS A C 1
ATOM 730 O O . HIS A 1 90 ? -6.744 5.387 -3.500 1.00 97.69 90 HIS A O 1
ATOM 736 N N . LEU A 1 91 ? -5.183 6.195 -2.084 1.00 96.75 91 LEU A N 1
ATOM 737 C CA . LEU A 1 91 ? -5.248 5.092 -1.124 1.00 96.75 91 LEU A CA 1
ATOM 738 C C . LEU A 1 91 ? -5.849 5.603 0.183 1.00 96.75 91 LEU A C 1
ATOM 740 O O . LEU A 1 91 ? -5.414 6.621 0.722 1.00 96.75 91 LEU A O 1
ATOM 744 N N . MET A 1 92 ? -6.861 4.897 0.683 1.00 97.31 92 MET A N 1
ATOM 745 C CA . MET A 1 92 ? -7.558 5.240 1.919 1.00 97.31 92 MET A CA 1
ATOM 746 C C . MET A 1 92 ? -7.472 4.072 2.892 1.00 97.31 92 MET A C 1
ATOM 748 O O . MET A 1 92 ? -7.998 2.992 2.628 1.00 97.31 92 MET A O 1
ATOM 752 N N . TYR A 1 93 ? -6.841 4.314 4.033 1.00 96.38 93 TYR A N 1
ATOM 753 C CA . TYR A 1 93 ? -6.733 3.365 5.130 1.00 96.38 93 TYR A CA 1
ATOM 754 C C . TYR A 1 93 ? -7.667 3.817 6.251 1.00 96.38 93 TYR A C 1
ATOM 756 O O . TYR A 1 93 ? -7.480 4.887 6.833 1.00 96.38 93 TYR A O 1
ATOM 764 N N . GLY A 1 94 ? -8.694 3.014 6.527 1.00 94.75 94 GLY A N 1
ATOM 765 C CA . GLY A 1 94 ? -9.636 3.229 7.626 1.00 94.75 94 GLY A CA 1
ATOM 766 C C . GLY A 1 94 ? -9.392 2.260 8.781 1.00 94.75 94 GLY A C 1
ATOM 767 O O . GLY A 1 94 ? -8.817 1.192 8.586 1.00 94.75 94 GLY A O 1
ATOM 768 N N . GLY A 1 95 ? -9.845 2.627 9.984 1.00 92.75 95 GLY A N 1
ATOM 769 C CA . GLY A 1 95 ? -9.687 1.782 11.176 1.00 92.75 95 GLY A CA 1
ATOM 770 C C . GLY A 1 95 ? -8.224 1.601 11.586 1.00 92.75 95 GLY A C 1
ATOM 771 O O . GLY A 1 95 ? -7.833 0.528 12.037 1.00 92.75 95 GLY A O 1
ATOM 772 N N . VAL A 1 96 ? -7.405 2.634 11.376 1.00 95.94 96 VAL A N 1
ATOM 773 C CA . VAL A 1 96 ? -5.976 2.593 11.680 1.00 95.94 96 VAL A CA 1
ATOM 774 C C . VAL A 1 96 ? -5.792 2.630 13.195 1.00 95.94 96 VAL A C 1
ATOM 776 O O . VAL A 1 96 ? -6.319 3.513 13.861 1.00 95.94 96 VAL A O 1
ATOM 779 N N . ASN A 1 97 ? -5.019 1.697 13.745 1.00 93.56 97 ASN A N 1
ATOM 780 C CA . ASN A 1 97 ? -4.691 1.694 15.177 1.00 93.56 97 ASN A CA 1
ATOM 781 C C . ASN A 1 97 ? -3.322 2.327 15.459 1.00 93.56 97 ASN A C 1
ATOM 783 O O . ASN A 1 97 ? -3.115 2.927 16.510 1.00 93.56 97 ASN A O 1
ATOM 787 N N . SER A 1 98 ? -2.384 2.212 14.519 1.00 93.25 98 SER A N 1
ATOM 788 C CA . SER A 1 98 ? -1.034 2.761 14.627 1.00 93.25 98 SER A CA 1
ATOM 789 C C . SER A 1 98 ? -0.437 3.012 13.241 1.00 93.25 98 SER A C 1
ATOM 791 O O . SER A 1 98 ? -0.873 2.432 12.246 1.00 93.25 98 SER A O 1
ATOM 793 N N . TYR A 1 99 ? 0.553 3.903 13.172 1.00 93.94 99 TYR A N 1
ATOM 794 C CA . TYR A 1 99 ? 1.344 4.173 11.970 1.00 93.94 99 TYR A CA 1
ATOM 795 C C . TYR A 1 99 ? 2.755 4.623 12.357 1.00 93.94 99 TYR A C 1
ATOM 797 O O . TYR A 1 99 ? 2.986 5.083 13.476 1.00 93.94 99 TYR A O 1
ATOM 805 N N . SER A 1 100 ? 3.702 4.503 11.429 1.00 92.44 100 SER A N 1
ATOM 806 C CA . SER A 1 100 ? 5.060 5.019 11.589 1.00 92.44 100 SER A CA 1
ATOM 807 C C . SER A 1 100 ? 5.603 5.535 10.257 1.00 92.44 100 SER A C 1
ATOM 809 O O . SER A 1 100 ? 5.228 5.047 9.191 1.00 92.44 100 SER A O 1
ATOM 811 N N . PHE A 1 101 ? 6.494 6.526 10.322 1.00 87.06 101 PHE A N 1
ATOM 812 C CA . PHE A 1 101 ? 7.311 6.958 9.190 1.00 87.06 101 PHE A CA 1
ATOM 813 C C . PHE A 1 101 ? 8.764 6.610 9.481 1.00 87.06 101 PHE A C 1
ATOM 815 O O . PHE A 1 101 ? 9.317 7.048 10.489 1.00 87.06 101 PHE A O 1
ATOM 822 N N . ASN A 1 102 ? 9.382 5.850 8.583 1.00 83.56 102 ASN A N 1
ATOM 823 C CA . ASN A 1 102 ? 10.798 5.516 8.657 1.00 83.56 102 ASN A CA 1
ATOM 824 C C . ASN A 1 102 ? 11.493 6.161 7.456 1.00 83.56 102 ASN A C 1
ATOM 826 O O . ASN A 1 102 ? 11.413 5.647 6.346 1.00 83.56 102 ASN A O 1
ATOM 830 N N . GLY A 1 103 ? 12.110 7.323 7.670 1.00 71.19 103 GLY A N 1
ATOM 831 C CA . GLY A 1 103 ? 12.970 7.975 6.679 1.00 71.19 103 GLY A CA 1
ATOM 832 C C . GLY A 1 103 ? 14.450 7.690 6.958 1.00 71.19 103 GLY A C 1
ATOM 833 O O . GLY A 1 103 ? 14.795 7.376 8.104 1.00 71.19 103 GLY A O 1
ATOM 834 N N . PRO A 1 104 ? 15.341 7.803 5.956 1.00 62.31 104 PRO A N 1
ATOM 835 C CA . PRO A 1 104 ? 16.776 7.763 6.209 1.00 62.31 104 PRO A CA 1
ATOM 836 C C . PRO A 1 104 ? 17.139 8.897 7.174 1.00 62.31 104 PRO A C 1
ATOM 838 O O . PRO A 1 104 ? 16.790 10.054 6.943 1.00 62.31 104 PRO A O 1
ATOM 841 N N . ARG A 1 105 ? 17.794 8.546 8.290 1.00 54.66 105 ARG A N 1
ATOM 842 C CA . ARG A 1 105 ? 18.150 9.503 9.350 1.00 54.66 105 ARG A CA 1
ATOM 843 C C . ARG A 1 105 ? 19.168 10.538 8.876 1.00 54.66 105 ARG A C 1
ATOM 845 O O . ARG A 1 105 ? 19.083 11.675 9.307 1.00 54.66 105 ARG A O 1
ATOM 852 N N . ASP A 1 106 ? 20.028 10.154 7.936 1.00 54.56 106 ASP A N 1
ATOM 853 C CA . ASP A 1 106 ? 21.060 10.989 7.338 1.00 54.56 106 ASP A CA 1
ATOM 854 C C . ASP A 1 106 ? 21.368 10.425 5.945 1.00 54.56 106 ASP A C 1
ATOM 856 O O . ASP A 1 106 ? 21.929 9.336 5.829 1.00 54.56 106 ASP A O 1
ATOM 860 N N . CYS A 1 107 ? 20.994 11.116 4.869 1.00 56.97 107 CYS A N 1
ATOM 861 C CA . CYS A 1 107 ? 21.634 10.862 3.582 1.00 56.97 107 CYS A CA 1
ATOM 862 C C . CYS A 1 107 ? 22.333 12.132 3.100 1.00 56.97 107 CYS A C 1
ATOM 864 O O . CYS A 1 107 ? 21.709 13.127 2.727 1.00 56.97 107 CYS A O 1
ATOM 866 N N . GLU A 1 108 ? 23.667 12.107 3.180 1.00 49.72 108 GLU A N 1
ATOM 867 C CA . GLU A 1 108 ? 24.533 13.136 2.611 1.00 49.72 108 GLU A CA 1
ATOM 868 C C . GLU A 1 108 ? 24.200 13.300 1.120 1.00 49.72 108 GLU A C 1
ATOM 870 O O . GLU A 1 108 ? 24.172 12.336 0.359 1.00 49.72 108 GLU A O 1
ATOM 875 N N . GLY A 1 109 ? 23.883 14.530 0.703 1.00 55.50 109 GLY A N 1
ATOM 876 C CA . GLY A 1 109 ? 23.487 14.838 -0.678 1.00 55.50 109 GLY A CA 1
ATOM 877 C C . GLY A 1 109 ? 21.992 14.684 -0.993 1.00 55.50 109 GLY A C 1
ATOM 878 O O . GLY A 1 109 ? 21.581 14.982 -2.112 1.00 55.50 109 GLY A O 1
ATOM 879 N N . CYS A 1 110 ? 21.152 14.301 -0.026 1.00 54.47 110 CYS A N 1
ATOM 880 C CA . CYS A 1 110 ? 19.692 14.269 -0.184 1.00 54.47 110 CYS A CA 1
ATOM 881 C C . CYS A 1 110 ? 18.994 15.605 0.079 1.00 54.47 110 CYS A C 1
ATOM 883 O O . CYS A 1 110 ? 17.772 15.632 0.222 1.00 54.47 110 CYS A O 1
ATOM 885 N N . ALA A 1 111 ? 19.728 16.718 0.152 1.00 50.03 111 ALA A N 1
ATOM 886 C CA . ALA A 1 111 ? 19.112 18.036 0.230 1.00 50.03 111 ALA A CA 1
ATOM 887 C C . ALA A 1 111 ? 18.134 18.205 -0.953 1.00 50.03 111 ALA A C 1
ATOM 889 O O . ALA A 1 111 ? 18.552 18.312 -2.103 1.00 50.03 111 ALA A O 1
ATOM 890 N N . GLY A 1 112 ? 16.828 18.156 -0.669 1.00 55.41 112 GLY A N 1
ATOM 891 C CA . GLY A 1 112 ? 15.755 18.234 -1.667 1.00 55.41 112 GLY A CA 1
ATOM 892 C C . GLY A 1 112 ? 15.116 16.906 -2.101 1.00 55.41 112 GLY A C 1
ATOM 893 O O . GLY A 1 112 ? 14.173 16.943 -2.888 1.00 55.41 112 GLY A O 1
ATOM 894 N N . LYS A 1 113 ? 15.552 15.745 -1.591 1.00 60.50 113 LYS A N 1
ATOM 895 C CA . LYS A 1 113 ? 14.876 14.454 -1.806 1.00 60.50 113 LYS A CA 1
ATOM 896 C C . LYS A 1 113 ? 14.036 14.122 -0.571 1.00 60.50 113 LYS A C 1
ATOM 898 O O . LYS A 1 113 ? 14.576 13.707 0.446 1.00 60.50 113 LYS A O 1
ATOM 903 N N . ASN A 1 114 ? 12.729 14.380 -0.651 1.00 74.62 114 ASN A N 1
ATOM 904 C CA . ASN A 1 114 ? 11.759 14.020 0.391 1.00 74.62 114 ASN A CA 1
ATOM 905 C C . ASN A 1 114 ? 11.465 12.504 0.335 1.00 74.62 114 ASN A C 1
ATOM 907 O O . ASN A 1 114 ? 12.383 11.694 0.287 1.00 74.62 114 ASN A O 1
ATOM 911 N N . HIS A 1 115 ? 10.195 12.096 0.316 1.00 77.38 115 HIS A N 1
ATOM 912 C CA . HIS A 1 115 ? 9.793 10.687 0.383 1.00 77.38 115 HIS A CA 1
ATOM 913 C C . HIS A 1 115 ? 10.141 9.841 -0.855 1.00 77.38 115 HIS A C 1
ATOM 915 O O . HIS A 1 115 ? 10.055 8.622 -0.767 1.00 77.38 115 HIS A O 1
ATOM 921 N N . GLY A 1 116 ? 10.568 10.460 -1.962 1.00 78.75 116 GLY A N 1
ATOM 922 C CA . GLY A 1 116 ? 10.844 9.756 -3.215 1.00 78.75 116 GLY A CA 1
ATOM 923 C C . GLY A 1 116 ? 9.576 9.217 -3.878 1.00 78.75 116 GLY A C 1
ATOM 924 O O . GLY A 1 116 ? 8.463 9.678 -3.608 1.00 78.75 116 GLY A O 1
ATOM 925 N N . ASP A 1 117 ? 9.774 8.265 -4.774 1.00 88.19 117 ASP A N 1
ATOM 926 C CA . ASP A 1 117 ? 8.746 7.449 -5.396 1.00 88.19 117 ASP A CA 1
ATOM 927 C C . ASP A 1 117 ? 8.391 6.224 -4.541 1.00 88.19 117 ASP A C 1
ATOM 929 O O . ASP A 1 117 ? 9.130 5.782 -3.656 1.00 88.19 117 ASP A O 1
ATOM 933 N N . LEU A 1 118 ? 7.199 5.683 -4.775 1.00 92.06 118 LEU A N 1
ATOM 934 C CA . LEU A 1 118 ? 6.731 4.483 -4.106 1.00 92.06 118 LEU A CA 1
ATOM 935 C C . LEU A 1 118 ? 7.442 3.262 -4.695 1.00 92.06 118 LEU A C 1
ATOM 937 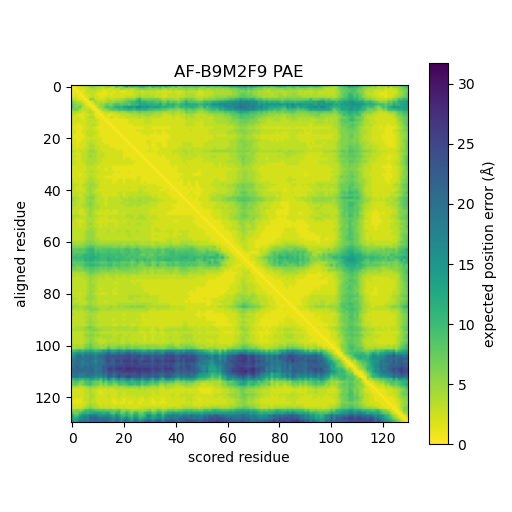O O . LEU A 1 118 ? 7.115 2.807 -5.787 1.00 92.06 118 LEU A O 1
ATOM 941 N N . TYR A 1 119 ? 8.385 2.710 -3.932 1.00 90.56 119 TYR A N 1
ATOM 942 C CA . TYR A 1 119 ? 9.104 1.502 -4.333 1.00 90.56 119 TYR A CA 1
ATOM 943 C C . TYR A 1 119 ? 8.190 0.271 -4.386 1.00 90.56 119 TYR A C 1
ATOM 945 O O . TYR A 1 119 ? 8.117 -0.428 -5.388 1.00 90.56 119 TYR A O 1
ATOM 953 N N . THR A 1 120 ? 7.470 -0.020 -3.301 1.00 91.62 120 THR A N 1
ATOM 954 C CA . THR A 1 120 ? 6.556 -1.167 -3.238 1.00 91.62 120 THR A CA 1
ATOM 955 C C . THR A 1 120 ? 5.513 -0.996 -2.134 1.00 91.62 120 THR A C 1
ATOM 957 O O . THR A 1 120 ? 5.638 -0.124 -1.271 1.00 91.62 120 THR A O 1
ATOM 960 N N . HIS A 1 121 ? 4.491 -1.850 -2.142 1.00 93.94 121 HIS A N 1
ATOM 961 C CA . HIS A 1 121 ? 3.416 -1.883 -1.155 1.00 93.94 121 HIS A CA 1
ATOM 962 C C . HIS A 1 121 ? 3.080 -3.328 -0.760 1.00 93.94 121 HIS A C 1
ATOM 964 O O . HIS A 1 121 ? 2.976 -4.205 -1.612 1.00 93.94 121 HIS A O 1
ATOM 970 N N . GLU A 1 122 ? 2.848 -3.562 0.532 1.00 95.19 122 GLU A N 1
ATOM 971 C CA . GLU A 1 122 ? 2.574 -4.887 1.096 1.00 95.19 122 GLU A CA 1
ATOM 972 C C . GLU A 1 122 ? 1.400 -4.827 2.078 1.00 95.19 122 GLU A C 1
ATOM 974 O O . GLU A 1 122 ? 1.355 -3.972 2.962 1.00 95.19 122 GLU A O 1
ATOM 979 N N . ILE A 1 123 ? 0.469 -5.773 1.951 1.00 95.75 123 ILE A N 1
ATOM 980 C CA . ILE A 1 123 ? -0.556 -6.065 2.953 1.00 95.75 123 ILE A CA 1
ATOM 981 C C . ILE A 1 123 ? -0.184 -7.376 3.621 1.00 95.75 123 ILE A C 1
ATOM 983 O O . ILE A 1 123 ? -0.008 -8.394 2.956 1.00 95.75 123 ILE A O 1
ATOM 987 N N . ARG A 1 124 ? -0.125 -7.354 4.949 1.00 95.06 124 ARG A N 1
ATOM 988 C CA . ARG A 1 124 ? 0.164 -8.526 5.768 1.00 95.06 124 ARG A CA 1
ATOM 989 C C . ARG A 1 124 ? -0.709 -8.558 7.010 1.00 95.06 124 ARG A C 1
ATOM 991 O O . ARG A 1 124 ? -1.178 -7.522 7.481 1.00 95.06 124 ARG A O 1
ATOM 998 N N . LEU A 1 125 ? -0.898 -9.753 7.552 1.00 93.12 125 LEU A N 1
ATOM 999 C CA . LEU A 1 125 ? -1.442 -9.937 8.890 1.00 93.12 125 LEU A CA 1
ATOM 1000 C C . LEU A 1 125 ? -0.290 -10.011 9.885 1.00 93.12 125 LEU A C 1
ATOM 1002 O O . LEU A 1 125 ? 0.498 -10.953 9.847 1.00 93.12 125 LEU A O 1
ATOM 1006 N N . SER A 1 126 ? -0.223 -9.038 10.787 1.00 84.00 126 SER A N 1
ATOM 1007 C CA . SER A 1 126 ? 0.618 -9.145 11.976 1.00 84.00 126 SER A CA 1
ATOM 1008 C C . SER A 1 126 ? -0.056 -10.059 13.008 1.00 84.00 126 SER A C 1
ATOM 1010 O O . SER A 1 126 ? -1.292 -10.099 13.068 1.00 84.00 126 SER A O 1
ATOM 1012 N N . PRO A 1 127 ? 0.717 -10.776 13.843 1.00 74.12 127 PRO A N 1
ATOM 1013 C CA . PRO A 1 127 ? 0.175 -11.365 15.059 1.00 74.12 127 PRO A CA 1
ATOM 1014 C C . PRO A 1 127 ? -0.523 -10.275 15.882 1.00 74.12 127 PRO A C 1
ATOM 1016 O O . PRO A 1 127 ? -0.077 -9.128 15.916 1.00 74.12 127 PRO A O 1
ATOM 1019 N N . TYR A 1 128 ? -1.649 -10.619 16.505 1.00 58.41 128 TYR A N 1
ATOM 1020 C CA . TYR A 1 128 ? -2.300 -9.718 17.447 1.00 58.41 128 TYR A CA 1
ATOM 1021 C C . TYR A 1 128 ? -1.500 -9.739 18.752 1.00 58.41 128 TYR A C 1
ATOM 1023 O O . TYR A 1 128 ? -1.706 -10.614 19.593 1.00 58.41 128 TYR A O 1
ATOM 1031 N N . ASP A 1 129 ? -0.573 -8.799 18.895 1.00 54.84 129 ASP A N 1
ATOM 1032 C CA . ASP A 1 129 ? 0.081 -8.511 20.168 1.00 54.84 129 ASP A CA 1
ATOM 1033 C C . ASP A 1 129 ? -0.872 -7.586 20.936 1.00 54.84 129 ASP A C 1
ATOM 1035 O O . ASP A 1 129 ? -0.955 -6.393 20.643 1.00 54.84 129 ASP A O 1
ATOM 1039 N N . GLY A 1 130 ? -1.712 -8.182 21.787 1.00 45.41 130 GLY A N 1
ATOM 1040 C CA . GLY A 1 130 ? -2.814 -7.499 22.477 1.00 45.41 130 GLY A CA 1
ATOM 1041 C C . GLY A 1 130 ? -2.418 -6.346 23.385 1.00 45.41 130 GLY A C 1
ATOM 1042 O O . GLY A 1 130 ? -1.264 -6.314 23.866 1.00 45.41 130 GLY A O 1
#

Nearest PDB structures (foldseek):
  9pai-assembly1_A  TM=4.658E-01  e=1.439E+00  Homo sapiens
  2g2s-assembly1_B  TM=4.589E-01  e=8.735E+00  Aequorea victoria
  4n3d-assembly2_B  TM=4.021E-01  e=6.467E+00  Aequorea victoria
  6s1o-assembly1_E  TM=4.326E-01  e=6.868E+00  Homo sapiens
  6jgj-assembly1_A  TM=3.681E-01  e=9.851E+00  Aequorea victoria

Solvent-accessible surface area (backbone atoms only — not comparable to full-atom values): 8210 Å² total; per-residue (Å²): 134,82,47,44,38,44,96,90,42,93,48,80,27,66,64,57,27,48,56,53,48,63,78,44,44,93,78,42,59,69,71,57,44,56,58,76,67,40,62,52,42,70,32,93,88,36,74,68,11,47,43,59,13,31,70,74,43,80,46,80,46,78,48,60,39,71,99,80,40,74,52,70,48,31,34,39,41,36,37,24,36,19,55,75,70,81,48,76,46,75,50,77,46,71,82,47,89,77,87,85,85,89,70,82,91,77,58,92,86,41,86,90,60,74,89,59,50,34,76,77,85,82,89,80,85,74,81,86,81,127

Sequence (130 aa):
MEHILKSDSDSIDFHGYQEYLLTIKDRLPAHVYAFASDAKYFDLQSPTSLHDAWLETCTIKESGKGNRNEARTLEIHLSLLGPFHDRRIHLMYGGVNSYSFNGPRDCEGCAGKNHGDLYTHEIRLSPYDG

Secondary structure (DSSP, 8-state):
--SSB-SSSS-B-HHHHHHHHHHHGGGS-HHHHHHHT-GGGT-TT-TT--TTEEEEEEEEEEEEESTTS-EEEEEEEEEEE-TTSS-EEEEEE-S---------S--TT-TT--S-EE------------

pLDDT: mean 89.2, std 12.67, range [45.41, 98.12]